Protein AF-A0A961NSW4-F1 (afdb_monomer_lite)

Structure (mmCIF, N/CA/C/O backbone):
data_AF-A0A961NSW4-F1
#
_entry.id   AF-A0A961NSW4-F1
#
loop_
_atom_site.group_PDB
_atom_site.id
_atom_site.type_symbol
_atom_site.label_atom_id
_atom_site.label_alt_id
_atom_site.label_comp_id
_atom_site.label_asym_id
_atom_site.label_entity_id
_atom_site.label_seq_id
_atom_site.pdbx_PDB_ins_code
_atom_site.Cartn_x
_atom_site.Cartn_y
_atom_site.Cartn_z
_atom_site.occupancy
_atom_site.B_iso_or_equiv
_atom_site.auth_seq_id
_atom_site.auth_comp_id
_atom_site.auth_asym_id
_atom_site.auth_atom_id
_atom_site.pdbx_PDB_model_num
ATOM 1 N N . MET A 1 1 ? 15.010 10.206 75.560 1.00 51.06 1 MET A N 1
ATOM 2 C CA . MET A 1 1 ? 15.280 10.259 74.100 1.00 51.06 1 MET A CA 1
ATOM 3 C C . MET A 1 1 ? 14.798 9.004 73.345 1.00 51.06 1 MET A C 1
ATOM 5 O O . MET A 1 1 ? 15.429 8.579 72.394 1.00 51.06 1 MET A O 1
ATOM 9 N N . LYS A 1 2 ? 13.652 8.416 73.730 1.00 49.25 2 LYS A N 1
ATOM 10 C CA . LYS A 1 2 ? 13.080 7.187 73.129 1.00 49.25 2 LYS A CA 1
ATOM 11 C C . LYS A 1 2 ? 11.697 7.409 72.484 1.00 49.25 2 LYS A C 1
ATOM 13 O O . LYS A 1 2 ? 11.068 6.464 72.041 1.00 49.25 2 LYS A O 1
ATOM 18 N N . ARG A 1 3 ? 11.203 8.656 72.462 1.00 44.28 3 ARG A N 1
ATOM 19 C CA . ARG A 1 3 ? 9.833 9.009 72.031 1.00 44.28 3 ARG A CA 1
ATOM 20 C C . ARG A 1 3 ? 9.770 9.894 70.781 1.00 44.28 3 ARG A C 1
ATOM 22 O O . ARG A 1 3 ? 8.727 9.961 70.157 1.00 44.28 3 ARG A O 1
ATOM 29 N N . ILE A 1 4 ? 10.881 10.525 70.397 1.00 52.72 4 ILE A N 1
ATOM 30 C CA . ILE A 1 4 ? 10.929 11.478 69.273 1.00 52.72 4 ILE A CA 1
ATOM 31 C C . ILE A 1 4 ? 11.243 10.758 67.948 1.00 52.72 4 ILE A C 1
ATOM 33 O O . ILE A 1 4 ? 10.747 11.147 66.901 1.00 52.72 4 ILE A O 1
ATOM 37 N N . PHE A 1 5 ? 11.974 9.640 67.996 1.00 44.66 5 PHE A N 1
ATOM 38 C CA . PHE A 1 5 ? 12.371 8.894 66.794 1.00 44.66 5 PHE A CA 1
ATOM 39 C C . PHE A 1 5 ? 11.261 7.994 66.209 1.00 44.66 5 PHE A C 1
ATOM 41 O O . PHE A 1 5 ? 11.284 7.703 65.019 1.00 44.66 5 PHE A O 1
ATOM 48 N N . CYS A 1 6 ? 10.255 7.597 67.003 1.00 41.62 6 CYS A N 1
ATOM 49 C CA . CYS A 1 6 ? 9.112 6.810 66.506 1.00 41.62 6 CYS A CA 1
ATOM 50 C C . CYS A 1 6 ? 8.041 7.651 65.797 1.00 41.62 6 CYS A C 1
ATOM 52 O O . CYS A 1 6 ? 7.238 7.100 65.050 1.00 41.62 6 CYS A O 1
ATOM 54 N N . VAL A 1 7 ? 8.010 8.969 66.014 1.00 49.69 7 VAL A N 1
ATOM 55 C CA . VAL A 1 7 ? 6.955 9.833 65.456 1.00 49.69 7 VAL A CA 1
ATOM 56 C C . VAL A 1 7 ? 7.212 10.149 63.978 1.00 49.69 7 VAL A C 1
ATOM 58 O O . VAL A 1 7 ? 6.264 10.283 63.212 1.00 49.69 7 VAL A O 1
ATOM 61 N N . CYS A 1 8 ? 8.472 10.156 63.531 1.00 41.19 8 CYS A N 1
ATOM 62 C CA . CYS A 1 8 ? 8.798 10.449 62.131 1.00 41.19 8 CYS A CA 1
ATOM 63 C C . CYS A 1 8 ? 8.579 9.267 61.170 1.00 41.19 8 CYS A C 1
ATOM 65 O O . CYS A 1 8 ? 8.377 9.494 59.983 1.00 41.19 8 CYS A O 1
ATOM 67 N N . ILE A 1 9 ? 8.576 8.016 61.650 1.00 48.62 9 ILE A N 1
ATOM 68 C CA . ILE A 1 9 ? 8.410 6.831 60.780 1.00 48.62 9 ILE A CA 1
ATOM 69 C C . ILE A 1 9 ? 6.928 6.473 60.572 1.00 48.62 9 ILE A C 1
ATOM 71 O O . ILE A 1 9 ? 6.570 5.893 59.552 1.00 48.62 9 ILE A O 1
ATOM 75 N N . ILE A 1 10 ? 6.038 6.885 61.480 1.00 49.66 10 ILE A N 1
ATOM 76 C CA . ILE A 1 10 ? 4.587 6.651 61.353 1.00 49.66 10 ILE A CA 1
ATOM 77 C C . ILE A 1 10 ? 3.905 7.757 60.514 1.00 49.66 10 ILE A C 1
ATOM 79 O O . ILE A 1 10 ? 2.812 7.558 59.994 1.00 49.66 10 ILE A O 1
ATOM 83 N N . GLY A 1 11 ? 4.570 8.899 60.299 1.00 44.47 11 GLY A N 1
ATOM 84 C CA . GLY A 1 11 ? 4.029 10.039 59.545 1.00 44.47 11 GLY A CA 1
ATOM 85 C C . GLY A 1 11 ? 4.119 9.953 58.013 1.00 44.47 11 GLY A C 1
ATOM 86 O O . GLY A 1 11 ? 3.564 10.817 57.343 1.00 44.47 11 GLY A O 1
ATOM 87 N N . LEU A 1 12 ? 4.787 8.942 57.441 1.00 45.12 12 LEU A N 1
ATOM 88 C CA . LEU A 1 12 ? 5.062 8.860 55.992 1.00 45.12 12 LEU A CA 1
ATOM 89 C C . LEU A 1 12 ? 4.235 7.791 55.244 1.00 45.12 12 LEU A C 1
ATOM 91 O O . LEU A 1 12 ? 4.572 7.419 54.125 1.00 45.12 12 LEU A O 1
ATOM 95 N N . MET A 1 13 ? 3.168 7.266 55.854 1.00 45.06 13 MET A N 1
ATOM 96 C CA . MET A 1 13 ? 2.298 6.236 55.250 1.00 45.06 13 MET A CA 1
ATOM 97 C C . MET A 1 13 ? 0.804 6.581 55.334 1.00 45.06 13 MET A C 1
ATOM 99 O O . MET A 1 13 ? -0.052 5.715 55.195 1.00 45.06 13 MET A O 1
ATOM 103 N N . ALA A 1 14 ? 0.473 7.859 55.521 1.00 45.72 14 ALA A N 1
ATOM 104 C CA . ALA A 1 14 ? -0.874 8.376 55.304 1.00 45.72 14 ALA A CA 1
ATOM 105 C C . ALA A 1 14 ? -0.923 9.076 53.941 1.00 45.72 14 ALA A C 1
ATOM 107 O O . ALA A 1 14 ? -1.070 10.291 53.854 1.00 45.72 14 ALA A O 1
ATOM 108 N N . PHE A 1 15 ? -0.758 8.305 52.863 1.00 49.22 15 PHE A N 1
ATOM 109 C CA . PHE A 1 15 ? -1.276 8.749 51.575 1.00 49.22 15 PHE A CA 1
ATOM 110 C C . PHE A 1 15 ? -2.802 8.717 51.710 1.00 49.22 15 PHE A C 1
ATOM 112 O O . PHE A 1 15 ? -3.348 7.631 51.928 1.00 49.22 15 PHE A O 1
ATOM 119 N N . PRO A 1 16 ? -3.516 9.852 51.627 1.00 51.16 16 PRO A N 1
ATOM 120 C CA . PRO A 1 16 ? -4.946 9.781 51.421 1.00 51.16 16 PRO A CA 1
ATOM 121 C C . PRO A 1 16 ? -5.133 9.079 50.078 1.00 51.16 16 PRO A C 1
ATOM 123 O O . PRO A 1 16 ? -4.685 9.563 49.037 1.00 51.16 16 PRO A O 1
ATOM 126 N N . SER A 1 17 ? -5.747 7.901 50.106 1.00 52.25 17 SER A N 1
ATOM 127 C CA . SER A 1 17 ? -6.366 7.322 48.930 1.00 52.25 17 SER A CA 1
ATOM 128 C C . SER A 1 17 ? -7.399 8.335 48.456 1.00 52.25 17 SER A C 1
ATOM 130 O O . SER A 1 17 ? -8.517 8.389 48.963 1.00 52.25 17 SER A O 1
ATOM 132 N N . LEU A 1 18 ? -6.999 9.187 47.506 1.00 48.81 18 LEU A N 1
ATOM 133 C CA . LEU A 1 18 ? -7.945 9.887 46.657 1.00 48.81 18 LEU A CA 1
ATOM 134 C C . LEU A 1 18 ? -8.903 8.805 46.150 1.00 48.81 18 LEU A C 1
ATOM 136 O O . LEU A 1 18 ? -8.439 7.880 45.472 1.00 48.81 18 LEU A O 1
ATOM 140 N N . PRO A 1 19 ? -10.207 8.861 46.471 1.00 49.06 19 PRO A N 1
ATOM 141 C CA . PRO A 1 19 ? -11.153 8.110 45.684 1.00 49.06 19 PRO A CA 1
ATOM 142 C C . PRO A 1 19 ? -10.996 8.689 44.285 1.00 49.06 19 PRO A C 1
ATOM 144 O O . PRO A 1 19 ? -11.322 9.852 44.043 1.00 49.06 19 PRO A O 1
ATOM 147 N N . ALA A 1 20 ? -10.400 7.907 43.386 1.00 42.94 20 ALA A N 1
ATOM 148 C CA . ALA A 1 20 ? -10.537 8.143 41.970 1.00 42.94 20 ALA A CA 1
ATOM 149 C C . ALA A 1 20 ? -12.045 8.231 41.749 1.00 42.94 20 ALA A C 1
ATOM 151 O O . ALA A 1 20 ? -12.748 7.224 41.840 1.00 42.94 20 ALA A O 1
ATOM 152 N N . LEU A 1 21 ? -12.545 9.460 41.594 1.00 39.88 21 LEU A N 1
ATOM 153 C CA . LEU A 1 21 ? -13.869 9.726 41.077 1.00 39.88 21 LEU A CA 1
ATOM 154 C C . LEU A 1 21 ? -13.908 8.928 39.786 1.00 39.88 21 LEU A C 1
ATOM 156 O O . LEU A 1 21 ? -13.263 9.281 38.800 1.00 39.88 21 LEU A O 1
ATOM 160 N N . ALA A 1 22 ? -14.581 7.784 39.845 1.00 44.34 22 ALA A N 1
ATOM 161 C CA . ALA A 1 22 ? -15.007 7.059 38.680 1.00 44.34 22 ALA A CA 1
ATOM 162 C C . ALA A 1 22 ? -15.965 8.015 37.976 1.00 44.34 22 ALA A C 1
ATOM 164 O O . ALA A 1 22 ? -17.167 8.013 38.237 1.00 44.34 22 ALA A O 1
ATOM 165 N N . GLN A 1 23 ? -15.392 8.908 37.167 1.00 43.50 23 GLN A N 1
ATOM 166 C CA . GLN A 1 23 ? -16.088 9.676 36.161 1.00 43.50 23 GLN A CA 1
ATOM 167 C C . GLN A 1 23 ? -16.825 8.611 35.358 1.00 43.50 23 GLN A C 1
ATOM 169 O O . GLN A 1 23 ? -16.206 7.846 34.615 1.00 43.50 23 GLN A O 1
ATOM 174 N N . GLN A 1 24 ? -18.123 8.451 35.621 1.00 50.97 24 GLN A N 1
ATOM 175 C CA . GLN A 1 24 ? -18.947 7.577 34.807 1.00 50.97 24 GLN A CA 1
ATOM 176 C C . GLN A 1 24 ? -18.719 8.040 33.369 1.00 50.97 24 GLN A C 1
ATOM 178 O O . GLN A 1 24 ? -18.804 9.247 33.126 1.00 50.97 24 GLN A O 1
ATOM 183 N N . PRO A 1 25 ? -18.331 7.142 32.447 1.00 56.12 25 PRO A N 1
ATOM 184 C CA . PRO A 1 25 ? -18.101 7.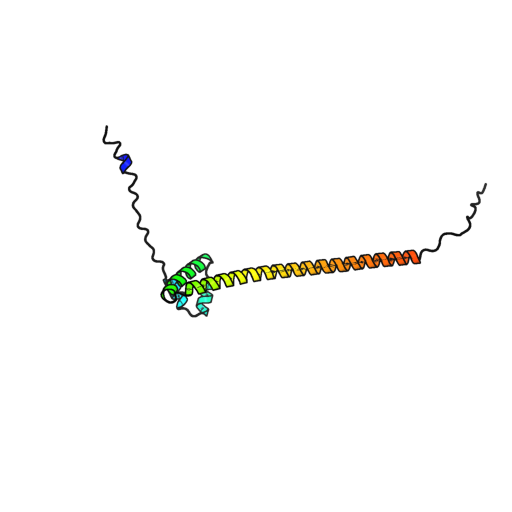546 31.073 1.00 56.12 25 PRO A CA 1
ATOM 185 C C . PRO A 1 25 ? -19.386 8.215 30.600 1.00 56.12 25 PRO A C 1
ATOM 187 O O . PRO A 1 25 ? -20.456 7.615 30.687 1.00 56.12 25 PRO A O 1
ATOM 190 N N . ASP A 1 26 ? -19.299 9.480 30.203 1.00 65.44 26 ASP A N 1
ATOM 191 C CA . ASP A 1 26 ? -20.460 10.205 29.715 1.00 65.44 26 ASP A CA 1
ATOM 192 C C . ASP A 1 26 ? -20.878 9.562 28.388 1.00 65.44 26 ASP A C 1
ATOM 194 O O . ASP A 1 26 ? -20.211 9.699 27.365 1.00 65.44 26 ASP A O 1
ATOM 198 N N . LEU A 1 27 ? -21.937 8.751 28.437 1.00 71.12 27 LEU A N 1
ATOM 199 C CA . LEU A 1 27 ? -22.461 8.007 27.290 1.00 71.12 27 LEU A CA 1
ATOM 200 C C . LEU A 1 27 ? -23.458 8.843 26.470 1.00 71.12 27 LEU A C 1
ATOM 202 O O . LEU A 1 27 ? -24.088 8.302 25.556 1.00 71.12 27 LEU A O 1
ATOM 206 N N . SER A 1 28 ? -23.661 10.121 26.815 1.00 71.88 28 SER A N 1
ATOM 207 C CA . SER A 1 28 ? -24.620 11.010 26.149 1.00 71.88 28 SER A CA 1
ATOM 208 C C . SER A 1 28 ? -24.301 11.177 24.663 1.00 71.88 28 SER A C 1
ATOM 210 O O . SER A 1 28 ? -25.183 10.951 23.838 1.00 71.88 28 SER A O 1
ATOM 212 N N . ALA A 1 29 ? -23.033 11.415 24.318 1.00 71.31 29 ALA A N 1
ATOM 213 C CA . ALA A 1 29 ? -22.578 11.591 22.940 1.00 71.31 29 ALA A CA 1
ATOM 214 C C . ALA A 1 29 ? -22.849 10.357 22.059 1.00 71.31 29 ALA A C 1
ATOM 216 O O . ALA A 1 29 ? -23.329 10.476 20.934 1.00 71.31 29 ALA A O 1
ATOM 217 N N . ALA A 1 30 ? -22.620 9.147 22.579 1.00 73.19 30 ALA A N 1
ATOM 218 C CA . ALA A 1 30 ? -22.932 7.915 21.854 1.00 73.19 30 ALA A CA 1
ATOM 219 C C . ALA A 1 30 ? -24.441 7.699 21.659 1.00 73.19 30 ALA A C 1
ATOM 221 O O . ALA A 1 30 ? -24.866 7.204 20.616 1.00 73.19 30 ALA A O 1
ATOM 222 N N . ARG A 1 31 ? -25.261 8.054 22.656 1.00 74.75 31 ARG A N 1
ATOM 223 C CA . ARG A 1 31 ? -26.726 7.946 22.560 1.00 74.75 31 ARG A CA 1
ATOM 224 C C . ARG A 1 31 ? -27.307 8.965 21.589 1.00 74.75 31 ARG A C 1
ATOM 226 O O . ARG A 1 31 ? -28.216 8.618 20.844 1.00 74.75 31 ARG A O 1
ATOM 233 N N . GLU A 1 32 ? -26.774 10.180 21.589 1.00 77.06 32 GLU A N 1
ATOM 234 C CA . GLU A 1 32 ? -27.157 11.244 20.665 1.00 77.06 32 GLU A CA 1
ATOM 235 C C . GLU A 1 32 ? -26.820 10.857 19.221 1.00 77.06 32 GLU A C 1
ATOM 237 O O . GLU A 1 32 ? -27.679 10.917 18.345 1.00 77.06 32 GLU A O 1
ATOM 242 N N . LEU A 1 33 ? -25.616 10.328 18.992 1.00 75.44 33 LEU A N 1
ATOM 243 C CA . LEU A 1 33 ? -25.185 9.871 17.674 1.00 75.44 33 LEU A CA 1
ATOM 244 C C . LEU A 1 33 ? -26.022 8.697 17.140 1.00 75.44 33 LEU A C 1
ATOM 246 O O . LEU A 1 33 ? -26.333 8.654 15.954 1.00 75.44 33 LEU A O 1
ATOM 250 N N . LEU A 1 34 ? -26.418 7.759 18.006 1.00 72.19 34 LEU A N 1
ATOM 251 C CA . LEU A 1 34 ? -27.297 6.637 17.644 1.00 72.19 34 LEU A CA 1
ATOM 252 C C . LEU A 1 34 ? -28.756 7.059 17.399 1.00 72.19 34 LEU A C 1
ATOM 254 O O . LEU A 1 34 ? -29.508 6.300 16.790 1.00 72.19 34 LEU A O 1
ATOM 258 N N . ALA A 1 35 ? -29.169 8.226 17.899 1.00 78.31 35 ALA A N 1
ATOM 259 C CA . ALA A 1 35 ? -30.506 8.779 17.697 1.00 78.31 35 ALA A CA 1
ATOM 260 C C . ALA A 1 35 ? -30.603 9.677 16.448 1.00 78.31 35 ALA A C 1
ATOM 262 O O . ALA A 1 35 ? -31.710 9.974 15.996 1.00 78.31 35 ALA A O 1
ATOM 263 N N . MET A 1 36 ? -29.469 10.108 15.886 1.00 81.06 36 MET A N 1
ATOM 264 C CA . MET A 1 36 ? -29.416 10.914 14.665 1.00 81.06 36 MET A CA 1
ATOM 265 C C . MET A 1 36 ? -29.692 10.079 13.399 1.00 81.06 36 MET A C 1
ATOM 267 O O . MET A 1 36 ? -29.371 8.893 13.350 1.00 81.06 36 MET A O 1
ATOM 271 N N . PRO A 1 37 ? -30.243 10.690 12.332 1.00 78.94 37 PRO A N 1
ATOM 272 C CA . PRO A 1 37 ? -30.375 10.033 11.034 1.00 78.94 37 PRO A CA 1
ATOM 273 C C . PRO A 1 37 ? -28.999 9.782 10.395 1.00 78.94 37 PRO A C 1
ATOM 275 O O . PRO A 1 37 ? -28.090 10.605 10.520 1.00 78.94 37 PRO A O 1
ATOM 278 N N . ASP A 1 38 ? -28.867 8.686 9.639 1.00 72.25 38 ASP A N 1
ATOM 279 C CA . ASP A 1 38 ? -27.596 8.193 9.071 1.00 72.25 38 ASP A CA 1
ATOM 280 C C . ASP A 1 38 ? -26.759 9.255 8.338 1.00 72.25 38 ASP A C 1
ATOM 282 O O . ASP A 1 38 ? -25.529 9.211 8.361 1.00 72.25 38 ASP A O 1
ATOM 286 N N . GLN A 1 39 ? -27.402 10.215 7.669 1.00 73.94 39 GLN A N 1
ATOM 287 C CA . GLN A 1 39 ? -26.711 11.291 6.953 1.00 73.94 39 GLN A CA 1
ATOM 288 C C . GLN A 1 39 ? -26.070 12.308 7.909 1.00 73.94 39 GLN A C 1
ATOM 290 O O . GLN A 1 39 ? -24.911 12.673 7.718 1.00 73.94 39 GLN A O 1
ATOM 295 N N . ALA A 1 40 ? -26.782 12.705 8.967 1.00 74.31 40 ALA A N 1
ATOM 296 C CA . ALA A 1 40 ? -26.273 13.627 9.981 1.00 74.31 40 ALA A CA 1
ATOM 297 C C . ALA A 1 40 ? -25.194 12.963 10.849 1.00 74.31 40 ALA A C 1
ATOM 299 O O . ALA A 1 40 ? -24.180 13.585 11.157 1.00 74.31 40 ALA A O 1
ATOM 300 N N . ALA A 1 41 ? -25.359 11.674 11.163 1.00 73.44 41 ALA A N 1
ATOM 301 C CA . ALA A 1 41 ? -24.352 10.897 11.878 1.00 73.44 41 ALA A CA 1
ATOM 302 C C . ALA A 1 41 ? -23.037 10.798 11.083 1.00 73.44 41 ALA A C 1
ATOM 304 O O . ALA A 1 41 ? -21.959 10.970 11.646 1.00 73.44 41 ALA A O 1
ATOM 305 N N . ARG A 1 42 ? -23.100 10.586 9.759 1.00 75.44 42 ARG A N 1
ATOM 306 C CA . ARG A 1 42 ? -21.904 10.569 8.894 1.00 75.44 42 ARG A CA 1
ATOM 307 C C . ARG A 1 42 ? -21.191 11.914 8.856 1.00 75.44 42 ARG A C 1
ATOM 309 O O . ARG A 1 42 ? -19.963 11.945 8.898 1.00 75.44 42 ARG A O 1
ATOM 316 N N . GLU A 1 43 ? -21.941 13.009 8.786 1.00 78.00 43 GLU A N 1
ATOM 317 C CA . GLU A 1 43 ? -21.358 14.349 8.798 1.00 78.00 43 GLU A CA 1
ATOM 318 C C . GLU A 1 43 ? -20.711 14.668 10.155 1.00 78.00 43 GLU A C 1
ATOM 320 O O . GLU A 1 43 ? -19.584 15.164 10.196 1.00 78.00 43 GLU A O 1
ATOM 325 N N . ALA A 1 44 ? -21.369 14.309 11.260 1.00 76.62 44 ALA A N 1
ATOM 326 C CA . ALA A 1 44 ? -20.809 14.428 12.603 1.00 76.62 44 ALA A CA 1
ATOM 327 C C . ALA A 1 44 ? -19.516 13.609 12.757 1.00 76.62 44 ALA A C 1
ATOM 329 O O . ALA A 1 44 ? -18.516 14.143 13.228 1.00 76.62 44 ALA A O 1
ATOM 330 N N . ILE A 1 45 ? -19.491 12.358 12.276 1.00 77.12 45 ILE A N 1
ATOM 331 C CA . ILE A 1 45 ? -18.296 11.500 12.313 1.00 77.12 45 ILE A CA 1
ATOM 332 C C . ILE A 1 45 ? -17.155 12.091 11.476 1.00 77.12 45 ILE A C 1
ATOM 334 O O . ILE A 1 45 ? -15.997 12.017 11.875 1.00 77.12 45 ILE A O 1
ATOM 338 N N . SER A 1 46 ? -17.465 12.709 10.332 1.00 75.25 46 SER A N 1
ATOM 339 C CA . SER A 1 46 ? -16.454 13.282 9.429 1.00 75.25 46 SER A CA 1
ATOM 340 C C . SER A 1 46 ? -15.690 14.480 10.007 1.00 75.25 46 SER A C 1
ATOM 342 O O . SER A 1 46 ? -14.601 14.791 9.531 1.00 75.25 46 SER A O 1
ATOM 344 N N . LYS A 1 47 ? -16.249 15.140 11.029 1.00 83.38 47 LYS A N 1
ATOM 345 C CA . LYS A 1 47 ? -15.656 16.306 11.701 1.00 83.38 47 LYS A CA 1
ATOM 346 C C . LYS A 1 47 ? -14.802 15.936 12.920 1.00 83.38 47 LYS A C 1
ATOM 348 O O . LYS A 1 47 ? -14.156 16.818 13.474 1.00 83.38 47 LYS A O 1
ATOM 353 N N . LEU A 1 48 ? -14.801 14.667 13.335 1.00 80.19 48 LEU A N 1
ATOM 354 C CA . LEU A 1 48 ? -14.064 14.198 14.509 1.00 80.19 48 LEU A CA 1
ATOM 355 C C . LEU A 1 48 ? -12.573 14.035 14.215 1.00 80.19 48 LEU A C 1
ATOM 357 O O . LEU A 1 48 ? -12.165 13.601 13.134 1.00 80.19 48 LEU A O 1
ATOM 361 N N . THR A 1 49 ? -11.757 14.302 15.228 1.00 80.06 49 THR A N 1
ATOM 362 C CA . THR A 1 49 ? -10.351 13.895 15.238 1.00 80.06 49 THR A CA 1
ATOM 363 C C . THR A 1 49 ? -10.234 12.374 15.451 1.00 80.06 49 THR A C 1
ATOM 365 O O . THR A 1 49 ? -11.155 11.738 15.974 1.00 80.06 49 THR A O 1
ATOM 368 N N . PRO A 1 50 ? -9.114 11.735 15.060 1.00 75.75 50 PRO A N 1
ATOM 369 C CA . PRO A 1 50 ? -8.941 10.289 15.227 1.00 75.75 50 PRO A CA 1
ATOM 370 C C . PRO A 1 50 ? -9.060 9.826 16.688 1.00 75.75 50 PRO A C 1
ATOM 372 O O . PRO A 1 50 ? -9.582 8.743 16.946 1.00 75.75 50 PRO A O 1
ATOM 375 N N . GLU A 1 51 ? -8.620 10.642 17.644 1.00 75.56 51 GLU A N 1
ATOM 376 C CA . GLU A 1 51 ? -8.706 10.338 19.077 1.00 75.56 51 GLU A CA 1
ATOM 377 C C . GLU A 1 51 ? -10.157 10.387 19.579 1.00 75.56 51 GLU A C 1
ATOM 379 O O . GLU A 1 51 ? -10.611 9.478 20.279 1.00 75.56 51 GLU A O 1
ATOM 384 N N . GLU A 1 52 ? -10.922 11.389 19.143 1.00 77.75 52 GLU A N 1
ATOM 385 C CA . GLU A 1 52 ? -12.347 11.526 19.461 1.00 77.75 52 GLU A CA 1
ATOM 386 C C . GLU A 1 52 ? -13.185 10.413 18.825 1.00 77.75 52 GLU A C 1
ATOM 388 O O . GLU A 1 52 ? -14.096 9.884 19.460 1.00 77.75 52 GLU A O 1
ATOM 393 N N . ALA A 1 53 ? -12.856 9.997 17.601 1.00 77.31 53 ALA A N 1
ATOM 394 C CA . ALA A 1 53 ? -13.531 8.892 16.928 1.00 77.31 53 ALA A CA 1
ATOM 395 C C . ALA A 1 53 ? -13.334 7.557 17.673 1.00 77.31 53 ALA A C 1
ATOM 397 O O . ALA A 1 53 ? -14.276 6.771 17.799 1.00 77.31 53 ALA A O 1
ATOM 398 N N . ILE A 1 54 ? -12.135 7.311 18.216 1.00 78.62 54 ILE A N 1
ATOM 399 C CA . ILE A 1 54 ? -11.845 6.126 19.039 1.00 78.62 54 ILE A CA 1
ATOM 400 C C . ILE A 1 54 ? -12.621 6.187 20.361 1.00 78.62 54 ILE A C 1
ATOM 402 O O . ILE A 1 54 ? -13.225 5.188 20.769 1.00 78.62 54 ILE A O 1
ATOM 406 N N . ALA A 1 55 ? -12.646 7.353 21.012 1.00 79.56 55 ALA A N 1
ATOM 407 C CA . ALA A 1 55 ? -13.405 7.557 22.241 1.00 79.56 55 ALA A CA 1
ATOM 408 C C . ALA A 1 55 ? -14.910 7.331 22.010 1.00 79.56 55 ALA A C 1
ATOM 410 O O . ALA A 1 55 ? -15.536 6.555 22.736 1.00 79.56 55 ALA A O 1
ATOM 411 N N . LEU A 1 56 ? -15.473 7.906 20.947 1.00 81.50 56 LEU A N 1
ATOM 412 C CA . LEU A 1 56 ? -16.874 7.747 20.566 1.00 81.50 56 LEU A CA 1
ATOM 413 C C . LEU A 1 56 ? -17.215 6.288 20.227 1.00 81.50 56 LEU A C 1
ATOM 415 O O . LEU A 1 56 ? -18.224 5.769 20.698 1.00 81.50 56 LEU A O 1
ATOM 419 N N . LEU A 1 57 ? -16.355 5.582 19.484 1.00 80.50 57 LEU A N 1
ATOM 420 C CA . LEU A 1 57 ? -16.535 4.158 19.184 1.00 80.50 57 LEU A CA 1
ATOM 421 C C . LEU A 1 57 ? -16.581 3.308 20.463 1.00 80.50 57 LEU A C 1
ATOM 423 O O . LEU A 1 57 ? -17.391 2.382 20.568 1.00 80.50 57 LEU A O 1
ATOM 427 N N . SER A 1 58 ? -15.741 3.628 21.452 1.00 81.25 58 SER A N 1
ATOM 428 C CA . SER A 1 58 ? -15.734 2.930 22.741 1.00 81.25 58 SER A CA 1
ATOM 429 C C . SER A 1 58 ? -17.032 3.159 23.529 1.00 81.25 58 SER A C 1
ATOM 431 O O . SER A 1 58 ? -17.589 2.210 24.087 1.00 81.25 58 SER A O 1
ATOM 433 N N . GLN A 1 59 ? -17.573 4.382 23.492 1.00 81.44 59 GLN A N 1
ATOM 434 C CA . GLN A 1 59 ? -18.852 4.728 24.114 1.00 81.44 59 GLN A CA 1
ATOM 435 C C . GLN A 1 59 ? -20.031 4.057 23.394 1.00 81.44 59 GLN A C 1
ATOM 437 O O . GLN A 1 59 ? -20.898 3.474 24.046 1.00 81.44 59 GLN A O 1
ATOM 442 N N . VAL A 1 60 ? -20.045 4.056 22.056 1.00 81.81 60 VAL A N 1
ATOM 443 C CA . VAL A 1 60 ? -21.065 3.365 21.246 1.00 81.81 60 VAL A CA 1
ATOM 444 C C . VAL A 1 60 ? -21.057 1.868 21.539 1.00 81.81 60 VAL A C 1
ATOM 446 O O . VAL A 1 60 ? -22.117 1.277 21.745 1.00 81.81 60 VAL A O 1
ATOM 449 N N . ARG A 1 61 ? -19.875 1.250 21.655 1.00 79.00 61 ARG A N 1
ATOM 450 C CA . ARG A 1 61 ? -19.751 -0.159 22.046 1.00 79.00 61 ARG A CA 1
ATOM 451 C C . ARG A 1 61 ? -20.295 -0.399 23.456 1.00 79.00 61 ARG A C 1
ATOM 453 O O . ARG A 1 61 ? -21.035 -1.358 23.652 1.00 79.00 61 ARG A O 1
ATOM 460 N N . ALA A 1 62 ? -19.997 0.476 24.417 1.00 79.94 62 ALA A N 1
ATOM 461 C CA . ALA A 1 62 ? -20.520 0.373 25.782 1.00 79.94 62 ALA A CA 1
ATOM 462 C C . ALA A 1 62 ? -22.057 0.481 25.843 1.00 79.94 62 ALA A C 1
ATOM 464 O O . ALA A 1 62 ? -22.691 -0.244 26.609 1.00 79.94 62 ALA A O 1
ATOM 465 N N . VAL A 1 63 ? -22.663 1.331 25.007 1.00 80.19 63 VAL A N 1
ATOM 466 C CA . VAL A 1 63 ? -24.125 1.483 24.899 1.00 80.19 63 VAL A CA 1
ATOM 467 C C . VAL A 1 63 ? -24.775 0.304 24.163 1.00 80.19 63 VAL A C 1
ATOM 469 O O . VAL A 1 63 ? -25.867 -0.128 24.535 1.00 80.19 63 VAL A O 1
ATOM 472 N N . ALA A 1 64 ? -24.121 -0.238 23.134 1.00 76.88 64 ALA A N 1
ATOM 473 C CA . ALA A 1 64 ? -24.683 -1.275 22.269 1.00 76.88 64 ALA A CA 1
ATOM 474 C C . ALA A 1 64 ? -24.517 -2.704 22.818 1.00 76.88 64 ALA A C 1
ATOM 476 O O . ALA A 1 64 ? -25.406 -3.532 22.623 1.00 76.88 64 ALA A O 1
ATOM 477 N N . ARG A 1 65 ? -23.432 -2.991 23.547 1.00 77.25 65 ARG A N 1
ATOM 478 C CA . ARG A 1 65 ? -23.126 -4.311 24.131 1.00 77.25 65 ARG A CA 1
ATOM 479 C C . ARG A 1 65 ? -24.254 -4.933 24.972 1.00 77.25 65 ARG A C 1
ATOM 481 O O . ARG A 1 65 ? -24.524 -6.114 24.769 1.00 77.25 65 ARG A O 1
ATOM 488 N N . PRO A 1 66 ? -24.952 -4.204 25.872 1.00 79.12 66 PRO A N 1
ATOM 489 C CA . PRO A 1 66 ? -26.060 -4.784 26.638 1.00 79.12 66 PRO A CA 1
ATOM 490 C C . PRO A 1 66 ? -27.301 -5.090 25.787 1.00 79.12 66 PRO A C 1
ATOM 492 O O . PRO A 1 66 ? -28.115 -5.916 26.186 1.00 79.12 66 PRO A O 1
ATOM 495 N N . ARG A 1 67 ? -27.462 -4.438 24.627 1.00 74.81 67 ARG A N 1
ATOM 496 C CA . ARG A 1 67 ? -28.578 -4.685 23.700 1.00 74.81 67 ARG A CA 1
ATOM 497 C C . ARG A 1 67 ? -28.259 -5.758 22.664 1.00 74.81 67 ARG A C 1
ATOM 499 O O . ARG A 1 67 ? -29.168 -6.456 22.240 1.00 74.81 67 ARG A O 1
ATOM 506 N N . ASN A 1 68 ? -26.995 -5.878 22.265 1.00 71.56 68 ASN A N 1
ATOM 507 C CA . ASN A 1 68 ? -26.535 -6.817 21.251 1.00 71.56 68 ASN A CA 1
ATOM 508 C C . ASN A 1 68 ? -25.138 -7.355 21.616 1.00 71.56 68 ASN A C 1
ATOM 510 O O . ASN A 1 68 ? -24.135 -6.676 21.376 1.00 71.56 68 ASN A O 1
ATOM 514 N N . PRO A 1 69 ? -25.036 -8.588 22.139 1.00 75.00 69 PRO A N 1
ATOM 515 C CA . PRO A 1 69 ? -23.753 -9.181 22.520 1.00 75.00 69 PRO A CA 1
ATOM 516 C C . PRO A 1 69 ? -22.847 -9.492 21.314 1.00 75.00 69 PRO A C 1
ATOM 518 O O . PRO A 1 69 ? -21.635 -9.617 21.466 1.00 75.00 69 PRO A O 1
ATOM 521 N N . GLU A 1 70 ? -23.402 -9.569 20.101 1.00 77.00 70 GLU A N 1
ATOM 522 C CA . GLU A 1 70 ? -22.640 -9.818 18.869 1.00 77.00 70 GLU A CA 1
ATOM 523 C C . GLU A 1 70 ? -21.914 -8.580 18.320 1.00 77.00 70 GLU A C 1
ATOM 525 O O . GLU A 1 70 ? -21.075 -8.707 17.425 1.00 77.00 70 GLU A O 1
ATOM 530 N N . VAL A 1 71 ? -22.183 -7.386 18.865 1.00 78.38 71 VAL A N 1
ATOM 531 C CA . VAL A 1 71 ? -21.561 -6.125 18.421 1.00 78.38 71 VAL A CA 1
ATOM 532 C C . VAL A 1 71 ? -20.041 -6.205 18.491 1.00 78.38 71 VAL A C 1
ATOM 534 O O . VAL A 1 71 ? -19.366 -5.727 17.581 1.00 78.38 71 VAL A O 1
ATOM 537 N N . ASP A 1 72 ? -19.489 -6.867 19.506 1.00 75.56 72 ASP A N 1
ATOM 538 C CA . ASP A 1 72 ? -18.042 -7.039 19.646 1.00 75.56 72 ASP A CA 1
ATOM 539 C C . ASP A 1 72 ? -17.461 -7.860 18.478 1.00 75.56 72 ASP A C 1
ATOM 541 O O . ASP A 1 72 ? -16.422 -7.505 17.916 1.00 75.56 72 ASP A O 1
ATOM 545 N N . ARG A 1 73 ? -18.171 -8.909 18.042 1.00 77.62 73 ARG A N 1
ATOM 546 C CA . ARG A 1 73 ? -17.756 -9.780 16.932 1.00 77.62 73 ARG A CA 1
ATOM 547 C C . ARG A 1 73 ? -17.854 -9.072 15.585 1.00 77.62 73 ARG A C 1
ATOM 549 O O . ARG A 1 73 ? -16.935 -9.164 14.774 1.00 77.62 73 ARG A O 1
ATOM 556 N N . ILE A 1 74 ? -18.947 -8.345 15.363 1.00 76.38 74 ILE A N 1
ATOM 557 C CA . ILE A 1 74 ? -19.170 -7.558 14.145 1.00 76.38 74 ILE A CA 1
ATOM 558 C C . ILE A 1 74 ? -18.141 -6.431 14.051 1.00 76.38 74 ILE A C 1
ATOM 560 O O . ILE A 1 74 ? -17.539 -6.238 12.998 1.00 76.38 74 ILE A O 1
ATOM 564 N N . THR A 1 75 ? -17.871 -5.731 15.156 1.00 79.69 75 THR A N 1
ATOM 565 C CA . THR A 1 75 ? -16.880 -4.647 15.152 1.00 79.69 75 THR A CA 1
ATOM 566 C C . THR A 1 75 ? -15.484 -5.178 14.845 1.00 79.69 75 THR A C 1
ATOM 568 O O . THR A 1 75 ? -14.765 -4.578 14.054 1.00 79.69 75 THR A O 1
ATOM 571 N N . LEU A 1 76 ? -15.117 -6.335 15.404 1.00 80.12 76 LEU A N 1
ATOM 572 C CA . LEU A 1 76 ? -13.843 -6.988 15.108 1.00 80.12 76 LEU A CA 1
ATOM 573 C C . LEU A 1 76 ? -13.717 -7.342 13.618 1.00 80.12 76 LEU A C 1
ATOM 575 O O . LEU A 1 76 ? -12.684 -7.073 13.004 1.00 80.12 76 LEU A O 1
ATOM 579 N N . LEU A 1 77 ? -14.776 -7.895 13.018 1.00 78.25 77 LEU A N 1
ATOM 580 C CA . LEU A 1 77 ? -14.820 -8.200 11.585 1.00 78.25 77 LEU A CA 1
ATOM 581 C C . LEU A 1 77 ? -14.654 -6.940 10.727 1.00 78.25 77 LEU A C 1
ATOM 583 O O . LEU A 1 77 ? -13.855 -6.947 9.792 1.00 78.25 77 LEU A O 1
ATOM 587 N N . ILE A 1 78 ? -15.357 -5.855 11.064 1.00 81.75 78 ILE A N 1
ATOM 588 C CA . ILE A 1 78 ? -15.263 -4.571 10.353 1.00 81.75 78 ILE A CA 1
ATOM 589 C C . ILE A 1 78 ? -13.836 -4.023 10.422 1.00 81.75 78 ILE A C 1
ATOM 591 O O . ILE A 1 78 ? -13.272 -3.681 9.385 1.00 81.75 78 ILE A O 1
ATOM 595 N N . THR A 1 79 ? -13.209 -4.017 11.601 1.00 79.06 79 THR A N 1
ATOM 596 C CA . THR A 1 79 ? -11.825 -3.545 11.758 1.00 79.06 79 THR A CA 1
ATOM 597 C C . THR A 1 79 ? -10.845 -4.361 10.909 1.00 79.06 79 THR A C 1
ATOM 599 O O . THR A 1 79 ? -9.948 -3.803 10.275 1.00 79.06 79 THR A O 1
ATOM 602 N N . HIS A 1 80 ? -11.020 -5.684 10.839 1.00 78.88 80 HIS A N 1
ATOM 603 C CA . HIS A 1 80 ? -10.198 -6.525 9.966 1.00 78.88 80 HIS A CA 1
ATOM 604 C C . HIS A 1 80 ? -10.434 -6.239 8.477 1.00 78.88 80 HIS A C 1
ATOM 606 O O . HIS A 1 80 ? -9.468 -6.138 7.720 1.00 78.88 80 HIS A O 1
ATOM 612 N N . LEU A 1 81 ? -11.688 -6.069 8.056 1.00 73.50 81 LEU A N 1
ATOM 613 C CA . LEU A 1 81 ? -12.051 -5.718 6.679 1.00 73.50 81 LEU A CA 1
ATOM 614 C C . LEU A 1 81 ? -11.483 -4.357 6.259 1.00 73.50 81 LEU A C 1
ATOM 616 O O . LEU A 1 81 ? -10.966 -4.215 5.150 1.00 73.50 81 LEU A O 1
ATOM 620 N N . GLU A 1 82 ? -11.536 -3.360 7.138 1.00 79.62 82 GLU A N 1
ATOM 621 C CA . GLU A 1 82 ? -10.950 -2.041 6.895 1.00 79.62 82 GLU A CA 1
ATOM 622 C C . GLU A 1 82 ? -9.432 -2.106 6.773 1.00 79.62 82 GLU A C 1
ATOM 624 O O . GLU A 1 82 ? -8.869 -1.498 5.861 1.00 79.62 82 GLU A O 1
ATOM 629 N N . ARG A 1 83 ? -8.774 -2.902 7.623 1.00 73.44 83 ARG A N 1
ATOM 630 C CA . ARG A 1 83 ? -7.332 -3.139 7.532 1.00 73.44 83 ARG A CA 1
ATOM 631 C C . ARG A 1 83 ? -6.952 -3.787 6.202 1.00 73.44 83 ARG A C 1
ATOM 633 O O . ARG A 1 83 ? -6.008 -3.333 5.563 1.00 73.44 83 ARG A O 1
ATOM 640 N N . ILE A 1 84 ? -7.701 -4.798 5.756 1.00 72.44 84 ILE A N 1
ATOM 641 C CA . ILE A 1 84 ? -7.482 -5.442 4.451 1.00 72.44 84 ILE A CA 1
ATOM 642 C C . ILE A 1 84 ? -7.670 -4.425 3.318 1.00 72.44 84 ILE A C 1
ATOM 644 O O . ILE A 1 84 ? -6.815 -4.327 2.443 1.00 72.44 84 ILE A O 1
ATOM 648 N N . ARG A 1 85 ? -8.730 -3.606 3.356 1.00 69.75 85 ARG A N 1
ATOM 649 C CA . ARG A 1 85 ? -8.958 -2.546 2.357 1.00 69.75 85 ARG A CA 1
ATOM 650 C C . ARG A 1 85 ? -7.862 -1.483 2.344 1.00 69.75 85 ARG A C 1
ATOM 652 O O . ARG A 1 85 ? -7.534 -0.976 1.273 1.00 69.75 85 ARG A O 1
ATOM 659 N N . ALA A 1 86 ? -7.336 -1.102 3.507 1.00 72.38 86 ALA A N 1
ATOM 660 C CA . ALA A 1 86 ? -6.235 -0.150 3.601 1.00 72.38 86 ALA A CA 1
ATOM 661 C C . ALA A 1 86 ? -4.977 -0.717 2.926 1.00 72.38 86 ALA A C 1
ATOM 663 O O . ALA A 1 86 ? -4.403 -0.059 2.059 1.00 72.38 86 ALA A O 1
ATOM 664 N N . VAL A 1 87 ? -4.641 -1.976 3.225 1.00 69.25 87 VAL A N 1
ATOM 665 C CA . VAL A 1 87 ? -3.524 -2.696 2.594 1.00 69.25 87 VAL A CA 1
ATOM 666 C C . VAL A 1 87 ? -3.728 -2.833 1.082 1.00 69.25 87 VAL A C 1
ATOM 668 O O . VAL A 1 87 ? -2.801 -2.588 0.315 1.00 69.25 87 VAL A O 1
ATOM 671 N N . GLU A 1 88 ? -4.936 -3.162 0.622 1.00 66.12 88 GLU A N 1
ATOM 672 C CA . GLU A 1 88 ? -5.225 -3.301 -0.810 1.00 66.12 88 GLU A CA 1
ATOM 673 C C . GLU A 1 88 ? -5.069 -1.968 -1.563 1.00 66.12 88 GLU A C 1
ATOM 675 O O . GLU A 1 88 ? -4.541 -1.931 -2.678 1.00 66.12 88 GLU A O 1
ATOM 680 N N . ARG A 1 89 ? -5.479 -0.845 -0.954 1.00 69.81 89 ARG A N 1
ATOM 681 C CA . ARG A 1 89 ? -5.291 0.492 -1.543 1.00 69.81 89 ARG A CA 1
ATOM 682 C C . ARG A 1 89 ? -3.815 0.858 -1.676 1.00 69.81 89 ARG A C 1
ATOM 684 O O . ARG A 1 89 ? -3.416 1.388 -2.714 1.00 69.81 89 ARG A O 1
ATOM 691 N N . GLU A 1 90 ? -3.007 0.555 -0.665 1.00 66.69 90 GLU A N 1
ATOM 692 C CA . GLU A 1 90 ? -1.558 0.772 -0.712 1.00 66.69 90 GLU A CA 1
ATOM 693 C C . GLU A 1 90 ? -0.891 -0.125 -1.762 1.00 66.69 90 GLU A C 1
ATOM 695 O O . GLU A 1 90 ? -0.127 0.362 -2.601 1.00 66.69 90 GLU A O 1
ATOM 700 N N . GLN A 1 91 ? -1.254 -1.410 -1.801 1.00 66.88 91 GLN A N 1
ATOM 701 C CA . GLN A 1 91 ? -0.748 -2.359 -2.793 1.00 66.88 91 GLN A CA 1
ATOM 702 C C . GLN A 1 91 ? -1.114 -1.963 -4.224 1.00 66.88 91 GLN A C 1
ATOM 704 O O . GLN A 1 91 ? -0.283 -2.085 -5.120 1.00 66.88 91 GLN A O 1
ATOM 709 N N . ARG A 1 92 ? -2.318 -1.433 -4.465 1.00 74.94 92 ARG A N 1
ATOM 710 C CA . ARG A 1 92 ? -2.736 -0.981 -5.800 1.00 74.94 92 ARG A CA 1
ATOM 711 C C . ARG A 1 92 ? -1.877 0.181 -6.309 1.00 74.94 92 ARG A C 1
ATOM 713 O O . ARG A 1 92 ? -1.527 0.211 -7.488 1.00 74.94 92 ARG A O 1
ATOM 720 N N . ARG A 1 93 ? -1.490 1.107 -5.425 1.00 76.00 93 ARG A N 1
ATOM 721 C CA . ARG A 1 93 ? -0.576 2.212 -5.757 1.00 76.00 93 ARG A CA 1
ATOM 722 C C . ARG A 1 93 ? 0.827 1.699 -6.092 1.00 76.00 93 ARG A C 1
ATOM 724 O O . ARG A 1 93 ? 1.402 2.124 -7.092 1.00 76.00 93 ARG A O 1
ATOM 731 N N . LEU A 1 94 ? 1.344 0.773 -5.284 1.00 79.69 94 LEU A N 1
ATOM 732 C CA . LEU A 1 94 ? 2.634 0.113 -5.514 1.00 79.69 94 LEU A CA 1
ATOM 733 C C . LEU A 1 94 ? 2.648 -0.678 -6.828 1.00 79.69 94 LEU A C 1
ATOM 735 O O . LEU A 1 94 ? 3.589 -0.552 -7.605 1.00 79.69 94 LEU A O 1
ATOM 739 N N . ASN A 1 95 ? 1.587 -1.433 -7.118 1.00 85.88 95 ASN A N 1
ATOM 740 C CA . ASN A 1 95 ? 1.480 -2.219 -8.345 1.00 85.88 95 ASN A CA 1
ATOM 741 C C . ASN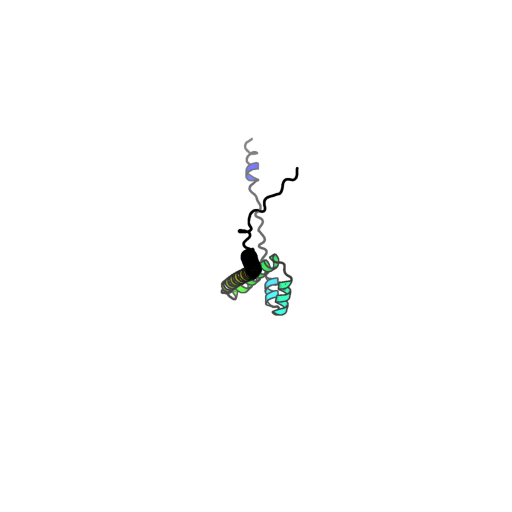 A 1 95 ? 1.443 -1.326 -9.593 1.00 85.88 95 ASN A C 1
ATOM 743 O O . ASN A 1 95 ? 2.093 -1.625 -10.588 1.00 85.88 95 ASN A O 1
ATOM 747 N N . ASN A 1 96 ? 0.745 -0.187 -9.533 1.00 86.25 96 ASN A N 1
ATOM 748 C CA . ASN A 1 96 ? 0.735 0.754 -10.651 1.00 86.25 96 ASN A CA 1
ATOM 749 C C . ASN A 1 96 ? 2.132 1.341 -10.916 1.00 86.25 96 ASN A C 1
ATOM 751 O O . ASN A 1 96 ? 2.557 1.439 -12.064 1.00 86.25 96 ASN A O 1
ATOM 755 N N . LEU A 1 97 ? 2.881 1.667 -9.857 1.00 89.56 97 LEU A N 1
ATOM 756 C CA . LEU A 1 97 ? 4.271 2.108 -9.991 1.00 89.56 97 LEU A CA 1
ATOM 757 C C . LEU A 1 97 ? 5.151 1.010 -10.612 1.00 89.56 97 LEU A C 1
ATOM 759 O O . LEU A 1 97 ? 5.949 1.292 -11.504 1.00 89.56 97 LEU A O 1
ATOM 763 N N . LEU A 1 98 ? 4.971 -0.242 -10.182 1.00 91.56 98 LEU A N 1
ATOM 764 C CA . LEU A 1 98 ? 5.696 -1.395 -10.714 1.00 91.56 98 LEU A CA 1
ATOM 765 C C . LEU A 1 98 ? 5.426 -1.598 -12.214 1.00 91.56 98 LEU A C 1
ATOM 767 O O . LEU A 1 98 ? 6.362 -1.830 -12.977 1.00 91.56 98 LEU A O 1
ATOM 771 N N . ILE A 1 99 ? 4.168 -1.461 -12.646 1.00 94.06 99 ILE A N 1
ATOM 772 C CA . ILE A 1 99 ? 3.781 -1.549 -14.060 1.00 94.06 99 ILE A CA 1
ATOM 773 C C . ILE A 1 99 ? 4.476 -0.456 -14.873 1.00 94.06 99 ILE A C 1
ATOM 775 O O . ILE A 1 99 ? 5.062 -0.758 -15.909 1.00 94.06 99 ILE A O 1
ATOM 779 N N . VAL A 1 100 ? 4.465 0.795 -14.400 1.00 95.00 100 VAL A N 1
ATOM 780 C CA . VAL A 1 100 ? 5.135 1.911 -15.092 1.00 95.00 100 VAL A CA 1
ATOM 781 C C . VAL A 1 100 ? 6.633 1.642 -15.243 1.00 95.00 100 VAL A C 1
ATOM 783 O O . VAL A 1 100 ? 7.176 1.801 -16.335 1.00 95.00 100 VAL A O 1
ATOM 78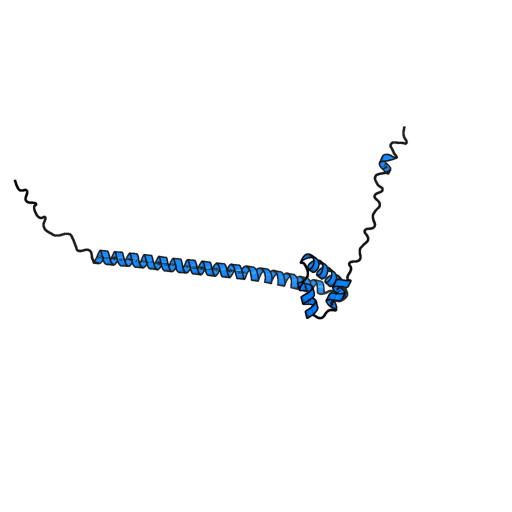6 N N . ILE A 1 101 ? 7.291 1.170 -14.180 1.00 94.81 101 ILE A N 1
ATOM 787 C CA . ILE A 1 101 ? 8.706 0.777 -14.228 1.00 94.81 101 ILE A CA 1
ATOM 788 C C . ILE A 1 101 ? 8.918 -0.338 -15.258 1.00 94.81 101 ILE A C 1
ATOM 790 O O . ILE A 1 101 ? 9.819 -0.234 -16.088 1.00 94.81 101 ILE A O 1
ATOM 794 N N . GLY A 1 102 ? 8.076 -1.375 -15.248 1.00 96.31 102 GLY A N 1
ATOM 795 C CA . GLY A 1 102 ? 8.150 -2.487 -16.196 1.00 96.31 102 GLY A CA 1
ATOM 796 C C . GLY A 1 102 ? 7.988 -2.046 -17.652 1.00 96.31 102 GLY A C 1
ATOM 797 O O . GLY A 1 102 ? 8.745 -2.490 -18.513 1.00 96.31 102 GLY A O 1
ATOM 798 N N . VAL A 1 103 ? 7.060 -1.126 -17.928 1.00 97.25 103 VAL A N 1
ATOM 799 C CA . VAL A 1 103 ? 6.849 -0.557 -19.268 1.00 97.25 103 VAL A CA 1
ATOM 800 C C . VAL A 1 103 ? 8.083 0.213 -19.736 1.00 97.25 103 VAL A C 1
ATOM 802 O O . VAL A 1 103 ? 8.539 -0.006 -20.856 1.00 97.25 103 VAL A O 1
ATOM 805 N N . ILE A 1 104 ? 8.657 1.069 -18.885 1.00 97.25 104 ILE A N 1
ATOM 806 C CA . ILE A 1 104 ? 9.869 1.836 -19.217 1.00 97.25 104 ILE A CA 1
ATOM 807 C C . ILE A 1 104 ? 11.043 0.892 -19.495 1.00 97.25 104 ILE A C 1
ATOM 809 O O . ILE A 1 104 ? 11.733 1.048 -20.504 1.00 97.25 104 ILE A O 1
ATOM 813 N N . LEU A 1 105 ? 11.248 -0.114 -18.638 1.00 96.62 105 LEU A N 1
ATOM 814 C CA . LEU A 1 105 ? 12.308 -1.107 -18.816 1.00 96.62 105 LEU A CA 1
ATOM 815 C C . LEU A 1 105 ? 12.122 -1.905 -20.113 1.00 96.62 105 LEU A C 1
ATOM 817 O O . LEU A 1 105 ? 13.088 -2.144 -20.835 1.00 96.62 105 LEU A O 1
ATOM 821 N N . GLY A 1 106 ? 10.885 -2.293 -20.426 1.00 97.88 106 GLY A N 1
ATOM 822 C CA . GLY A 1 106 ? 10.546 -2.988 -21.665 1.00 97.88 106 GLY A CA 1
ATOM 823 C C . GLY A 1 106 ? 10.847 -2.142 -22.901 1.00 97.88 106 GLY A C 1
ATOM 824 O O . GLY A 1 106 ? 11.501 -2.620 -23.826 1.00 97.88 106 GLY A O 1
ATOM 825 N N . LEU A 1 107 ? 10.447 -0.866 -22.895 1.00 97.50 107 LEU A N 1
ATOM 826 C CA . LEU A 1 107 ? 10.746 0.072 -23.981 1.00 97.50 107 LEU A CA 1
ATOM 827 C C . LEU A 1 107 ? 12.254 0.249 -24.177 1.00 97.50 107 LEU A C 1
ATOM 829 O O . LEU A 1 107 ? 12.737 0.247 -25.308 1.00 97.50 107 LEU A O 1
ATOM 833 N N . PHE A 1 108 ? 12.999 0.353 -23.075 1.00 97.38 108 PHE A N 1
ATOM 834 C CA . PHE A 1 108 ? 14.453 0.446 -23.102 1.00 97.38 108 PHE A CA 1
ATOM 835 C C . PHE A 1 108 ? 15.095 -0.799 -23.726 1.00 97.38 108 PHE A C 1
ATOM 837 O O . PHE A 1 108 ? 15.962 -0.673 -24.590 1.00 97.38 108 PHE A O 1
ATOM 844 N N . TRP A 1 109 ? 14.636 -1.998 -23.359 1.00 97.69 109 TRP A N 1
ATOM 845 C CA . TRP A 1 109 ? 15.113 -3.251 -23.952 1.00 97.69 109 TRP A CA 1
ATOM 846 C C . TRP A 1 109 ? 14.810 -3.357 -25.446 1.00 97.69 109 TRP A C 1
ATOM 848 O O . TRP A 1 109 ? 15.683 -3.751 -26.219 1.00 97.69 109 TRP A O 1
ATOM 858 N N . ILE A 1 110 ? 13.602 -2.972 -25.864 1.00 97.31 110 ILE A N 1
ATOM 859 C CA . ILE A 1 110 ? 13.211 -2.941 -27.279 1.00 97.31 110 ILE A CA 1
ATOM 860 C C . ILE A 1 110 ? 14.109 -1.973 -28.054 1.00 97.31 110 ILE A C 1
ATOM 862 O O . ILE A 1 110 ? 14.613 -2.317 -29.124 1.00 97.31 110 ILE A O 1
ATOM 866 N N . PHE A 1 111 ? 14.356 -0.786 -27.501 1.00 96.62 111 PHE A N 1
ATOM 867 C CA . PHE A 1 111 ? 15.238 0.204 -28.107 1.00 96.62 111 PHE A CA 1
ATOM 868 C C . PHE A 1 111 ? 16.681 -0.304 -28.224 1.00 96.62 111 PHE A C 1
ATOM 870 O O . PHE A 1 111 ? 17.282 -0.199 -29.292 1.00 96.62 111 PHE A O 1
ATOM 877 N N . LEU A 1 112 ? 17.226 -0.919 -27.170 1.00 95.62 112 LEU A N 1
ATOM 878 C CA . LEU A 1 112 ? 18.558 -1.527 -27.219 1.00 95.62 112 LEU A CA 1
ATOM 879 C C . LEU A 1 112 ? 18.642 -2.600 -28.306 1.00 95.62 112 LEU A C 1
ATOM 881 O O . LEU A 1 112 ? 19.572 -2.590 -29.111 1.00 95.62 112 LEU A O 1
ATOM 885 N N . ALA A 1 113 ? 17.665 -3.507 -28.351 1.00 95.44 113 ALA A N 1
ATOM 886 C CA . ALA A 1 113 ? 17.616 -4.565 -29.353 1.00 95.44 113 ALA A CA 1
ATOM 887 C C . ALA A 1 113 ? 17.574 -3.990 -30.777 1.00 95.44 113 ALA A C 1
ATOM 889 O O . ALA A 1 113 ? 18.289 -4.479 -31.653 1.00 95.44 113 ALA A O 1
ATOM 890 N N . TYR A 1 114 ? 16.795 -2.926 -30.988 1.00 96.06 114 TYR A N 1
ATOM 891 C CA . TYR A 1 114 ? 16.735 -2.202 -32.254 1.00 96.06 114 TYR A CA 1
ATOM 892 C C . TYR A 1 114 ? 18.102 -1.626 -32.655 1.00 96.06 114 TYR A C 1
ATOM 894 O O . TYR A 1 114 ? 18.578 -1.900 -33.757 1.00 96.06 114 TYR A O 1
ATOM 902 N N . VAL A 1 115 ? 18.776 -0.906 -31.751 1.00 94.50 115 VAL A N 1
ATOM 903 C CA . VAL A 1 115 ? 20.105 -0.318 -32.009 1.00 94.50 115 VAL A CA 1
ATOM 904 C C . VAL A 1 115 ? 21.138 -1.398 -32.335 1.00 94.50 115 VAL A C 1
ATOM 906 O O . VAL A 1 115 ? 21.899 -1.261 -33.293 1.00 94.50 115 VAL A O 1
ATOM 909 N N . PHE A 1 116 ? 21.149 -2.506 -31.592 1.00 93.12 116 PHE A N 1
ATOM 910 C CA . PHE A 1 116 ? 22.045 -3.631 -31.874 1.00 93.12 116 PHE A CA 1
ATOM 911 C C . PHE A 1 116 ? 21.785 -4.259 -33.249 1.00 93.12 116 PHE A C 1
ATOM 913 O O . PHE A 1 116 ? 22.727 -4.651 -33.946 1.00 93.12 116 PHE A O 1
ATOM 920 N N . PHE A 1 117 ? 20.518 -4.363 -33.656 1.00 91.81 117 PHE A N 1
ATOM 921 C CA . PHE A 1 117 ? 20.156 -4.870 -34.978 1.00 91.81 117 PHE A CA 1
ATOM 922 C C . PHE A 1 117 ? 20.645 -3.948 -36.094 1.00 91.81 117 PHE A C 1
ATOM 924 O O . PHE A 1 117 ? 21.199 -4.429 -37.088 1.00 91.81 117 PHE A O 1
ATOM 931 N N . ASP A 1 118 ? 20.487 -2.641 -35.909 1.00 88.50 118 ASP A N 1
ATOM 932 C CA . ASP A 1 118 ? 20.904 -1.635 -36.879 1.00 88.50 118 ASP A CA 1
ATOM 933 C C . ASP A 1 118 ? 22.431 -1.585 -37.036 1.00 88.50 118 ASP A C 1
ATOM 935 O O . ASP A 1 118 ? 22.953 -1.664 -38.150 1.00 88.50 118 ASP A O 1
ATOM 939 N N . GLN A 1 119 ? 23.178 -1.626 -35.927 1.00 88.31 119 GLN A N 1
ATOM 940 C CA . GLN A 1 119 ? 24.642 -1.734 -35.956 1.00 88.31 119 GLN A CA 1
ATOM 941 C C . GLN A 1 119 ? 25.114 -2.972 -36.735 1.00 88.31 119 GLN A C 1
ATOM 943 O O . GLN A 1 119 ? 26.016 -2.887 -37.573 1.00 88.31 119 GLN A O 1
ATOM 948 N N . ARG A 1 120 ? 24.472 -4.131 -36.525 1.00 87.50 120 ARG A N 1
ATOM 949 C CA . ARG A 1 120 ? 24.780 -5.362 -37.276 1.00 87.50 120 ARG A CA 1
ATOM 950 C C . ARG A 1 120 ? 24.426 -5.266 -38.758 1.00 87.50 120 ARG A C 1
ATOM 952 O O . ARG A 1 120 ? 25.041 -5.970 -39.562 1.00 87.50 120 ARG A O 1
ATOM 959 N N . ARG A 1 121 ? 23.423 -4.469 -39.130 1.00 85.81 121 ARG A N 1
ATOM 960 C CA . ARG A 1 121 ? 23.051 -4.231 -40.530 1.00 85.81 121 ARG A CA 1
ATOM 961 C C . ARG A 1 121 ? 24.086 -3.346 -41.216 1.00 85.81 121 ARG A C 1
ATOM 963 O O . ARG A 1 121 ? 24.551 -3.700 -42.296 1.00 85.81 121 ARG A O 1
ATOM 970 N N . THR A 1 122 ? 24.501 -2.268 -40.559 1.00 82.06 122 THR A N 1
ATOM 971 C CA . THR A 1 122 ? 25.512 -1.335 -41.071 1.00 82.06 122 THR A CA 1
ATOM 972 C C . THR A 1 122 ? 26.869 -2.013 -41.248 1.00 82.06 122 THR A C 1
ATOM 974 O O . THR A 1 122 ? 27.489 -1.870 -42.297 1.00 82.06 122 THR A O 1
ATOM 977 N N . LEU A 1 123 ? 27.300 -2.848 -40.294 1.00 80.75 123 LEU A N 1
ATOM 978 C CA . LEU A 1 123 ? 28.535 -3.632 -40.435 1.00 80.75 123 LEU A CA 1
ATOM 979 C C . LEU A 1 123 ? 28.493 -4.588 -41.634 1.00 80.75 123 LEU A C 1
ATOM 981 O O . LEU A 1 123 ? 29.465 -4.678 -42.381 1.00 80.75 123 LEU A O 1
ATOM 985 N N . ARG A 1 124 ? 27.361 -5.268 -41.852 1.00 79.62 124 ARG A N 1
ATOM 986 C CA . ARG A 1 124 ? 27.179 -6.151 -43.014 1.00 79.62 124 ARG A CA 1
ATOM 987 C C . ARG A 1 124 ? 27.186 -5.377 -44.332 1.00 79.62 124 ARG A C 1
ATOM 989 O O . ARG A 1 124 ? 27.805 -5.828 -45.289 1.00 79.62 124 ARG A O 1
ATOM 996 N N . ALA A 1 125 ? 26.548 -4.209 -44.374 1.00 82.19 125 ALA A N 1
ATOM 997 C CA . ALA A 1 125 ? 26.549 -3.342 -45.551 1.00 82.19 125 ALA A CA 1
ATOM 998 C C . ALA A 1 125 ? 27.956 -2.820 -45.883 1.00 82.19 125 ALA A C 1
ATOM 1000 O O . ALA A 1 125 ? 28.360 -2.843 -47.044 1.00 82.19 125 ALA A O 1
ATOM 1001 N N . LEU A 1 126 ? 28.730 -2.411 -44.873 1.00 78.12 126 LEU A N 1
ATOM 1002 C CA . LEU A 1 126 ? 30.119 -1.980 -45.048 1.00 78.12 126 LEU A CA 1
ATOM 1003 C C . LEU A 1 126 ? 31.031 -3.121 -45.517 1.00 78.12 126 LEU A C 1
ATOM 1005 O O . LEU A 1 126 ? 31.852 -2.911 -46.403 1.00 78.12 126 LEU A O 1
ATOM 1009 N N . GLN A 1 127 ? 30.877 -4.331 -44.970 1.00 81.56 127 GLN A N 1
ATOM 1010 C CA . GLN A 1 127 ? 31.633 -5.505 -45.423 1.00 81.56 127 GLN A CA 1
ATOM 1011 C C . GLN A 1 127 ? 31.305 -5.881 -46.873 1.00 81.56 127 GLN A C 1
ATOM 1013 O O . GLN A 1 127 ? 32.221 -6.156 -47.640 1.00 81.56 127 GLN A O 1
ATOM 1018 N N . ALA A 1 128 ? 30.028 -5.839 -47.265 1.00 79.06 128 ALA A N 1
ATOM 1019 C CA . ALA A 1 128 ? 29.598 -6.120 -48.636 1.00 79.06 128 ALA A CA 1
ATOM 1020 C C . AL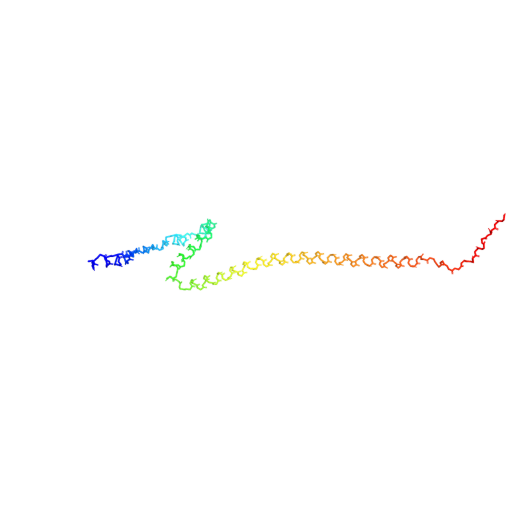A A 1 128 ? 30.053 -5.054 -49.650 1.00 79.06 128 ALA A C 1
ATOM 1022 O O . ALA A 1 128 ? 30.189 -5.347 -50.832 1.00 79.06 128 ALA A O 1
ATOM 1023 N N . SER A 1 129 ? 30.286 -3.822 -49.187 1.00 73.81 129 SER A N 1
ATOM 1024 C CA . SER A 1 129 ? 30.697 -2.690 -50.028 1.00 73.81 129 SER A CA 1
ATOM 1025 C C . SER A 1 129 ? 32.215 -2.493 -50.073 1.00 73.81 129 SER A C 1
ATOM 1027 O O . SER A 1 129 ? 32.681 -1.556 -50.717 1.00 73.81 129 SER A O 1
ATOM 1029 N N . ARG A 1 130 ? 33.000 -3.324 -49.371 1.00 69.38 130 ARG A N 1
ATOM 1030 C CA . ARG A 1 130 ? 34.463 -3.239 -49.369 1.00 69.38 130 ARG A CA 1
ATOM 1031 C C . ARG A 1 130 ? 34.988 -3.800 -50.697 1.00 69.38 130 ARG A C 1
ATOM 1033 O O . ARG A 1 130 ? 34.886 -5.007 -50.898 1.00 69.38 130 ARG A O 1
ATOM 1040 N N . PRO A 1 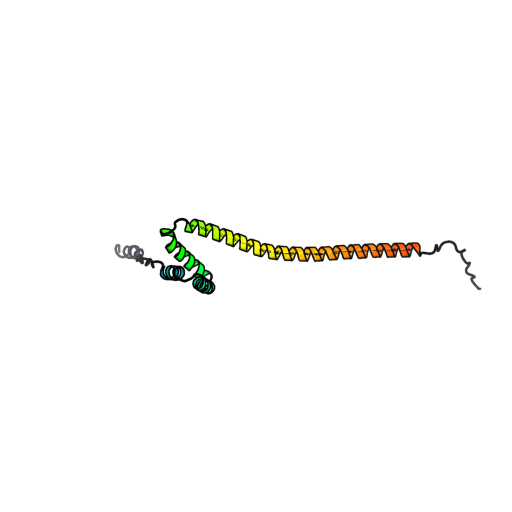131 ? 35.556 -2.978 -51.598 1.00 58.97 131 PRO A N 1
ATOM 1041 C CA . PRO A 1 131 ? 36.213 -3.514 -52.780 1.00 58.97 131 PRO A CA 1
ATOM 1042 C C . PRO A 1 131 ? 37.418 -4.352 -52.336 1.00 58.97 131 PRO A C 1
ATOM 1044 O O . PRO A 1 131 ? 38.125 -3.974 -51.395 1.00 58.97 131 PRO A O 1
ATOM 1047 N N . GLU A 1 132 ? 37.639 -5.484 -53.006 1.00 62.84 132 GLU A N 1
ATOM 1048 C CA . GLU A 1 132 ? 38.851 -6.306 -52.917 1.00 62.84 132 GLU A CA 1
ATOM 1049 C C . GLU A 1 132 ? 40.073 -5.453 -53.309 1.00 62.84 132 GLU A C 1
ATOM 1051 O O . GLU A 1 132 ? 40.546 -5.456 -54.443 1.00 62.84 132 GLU A O 1
ATOM 1056 N N . SER A 1 133 ? 40.575 -4.647 -52.374 1.00 59.41 133 SER A N 1
ATOM 1057 C CA . SER A 1 133 ? 41.849 -3.947 -52.517 1.00 59.41 133 SER A CA 1
ATOM 1058 C C . SER A 1 133 ? 42.961 -4.961 -52.271 1.00 59.41 133 SER A C 1
ATOM 1060 O O . SER A 1 133 ? 43.444 -5.114 -51.149 1.00 59.41 133 SER A O 1
ATOM 1062 N N . GLY A 1 134 ? 43.294 -5.720 -53.316 1.00 56.22 134 GLY A N 1
ATOM 1063 C CA . GLY A 1 134 ? 44.257 -6.810 -53.212 1.00 56.22 134 GLY A CA 1
ATOM 1064 C C . GLY A 1 134 ? 44.587 -7.527 -54.519 1.00 56.22 134 GLY A C 1
ATOM 1065 O O . GLY A 1 134 ? 44.635 -8.746 -54.512 1.00 56.22 134 GLY A O 1
ATOM 1066 N N . SER A 1 135 ? 44.807 -6.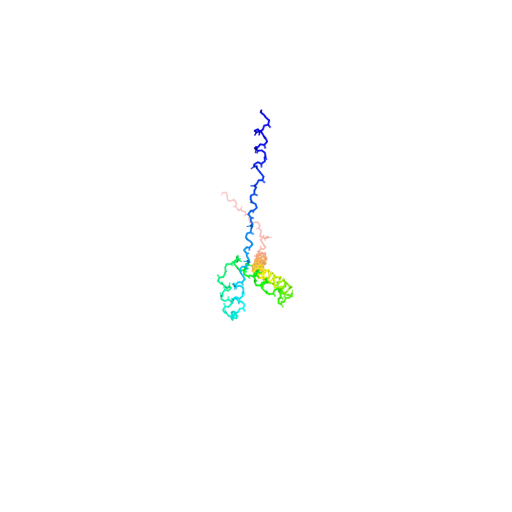816 -55.633 1.00 53.25 135 SER A N 1
ATOM 1067 C CA . SER A 1 135 ? 45.658 -7.295 -56.752 1.00 53.25 135 SER A CA 1
ATOM 1068 C C . SER A 1 135 ? 45.850 -6.228 -57.845 1.00 53.25 135 SER A C 1
ATOM 1070 O O . SER A 1 135 ? 45.516 -6.417 -59.009 1.00 53.25 135 SER A O 1
ATOM 1072 N N . GLY A 1 136 ? 46.407 -5.069 -57.486 1.00 56.53 136 GLY A N 1
ATOM 1073 C CA . GLY A 1 136 ? 47.003 -4.155 -58.471 1.00 56.53 136 GLY A CA 1
ATOM 1074 C C . GLY A 1 136 ? 48.522 -4.343 -58.473 1.00 56.53 136 GLY A C 1
ATOM 1075 O O . GLY A 1 136 ? 49.089 -4.372 -57.378 1.00 56.53 136 GLY A O 1
ATOM 1076 N N . PRO A 1 137 ? 49.200 -4.500 -59.629 1.00 53.22 137 PRO A N 1
ATOM 1077 C CA . PRO A 1 137 ? 50.645 -4.708 -59.654 1.00 53.22 137 PRO A CA 1
ATOM 1078 C C . PRO A 1 137 ? 51.356 -3.509 -59.018 1.00 53.22 137 PRO A C 1
ATOM 1080 O O . PRO A 1 137 ? 50.997 -2.356 -59.267 1.00 53.22 137 PRO A O 1
ATOM 1083 N N . ILE A 1 138 ? 52.346 -3.803 -58.170 1.00 61.38 138 ILE A N 1
ATOM 1084 C CA . ILE A 1 138 ? 53.177 -2.817 -57.475 1.00 61.38 138 ILE A CA 1
ATOM 1085 C C . ILE A 1 138 ? 53.781 -1.887 -58.528 1.00 61.38 138 ILE A C 1
ATOM 1087 O O . ILE A 1 138 ? 54.601 -2.298 -59.345 1.00 61.38 138 ILE A O 1
ATOM 1091 N N . ARG A 1 139 ? 53.329 -0.633 -58.538 1.00 56.94 139 ARG A N 1
ATOM 1092 C CA . ARG A 1 139 ? 53.840 0.400 -59.435 1.00 56.94 139 ARG A CA 1
ATOM 1093 C C . ARG A 1 139 ? 55.222 0.796 -58.922 1.00 56.94 139 ARG A C 1
ATOM 1095 O O . ARG A 1 139 ? 55.321 1.415 -57.864 1.00 56.94 139 ARG A O 1
ATOM 1102 N N . GLU A 1 140 ? 56.270 0.392 -59.637 1.00 57.94 140 GLU A N 1
ATOM 1103 C CA . GLU A 1 140 ? 57.639 0.827 -59.363 1.00 57.94 140 GLU A CA 1
ATOM 1104 C C . GLU A 1 140 ? 57.700 2.358 -59.344 1.00 57.94 140 GLU A C 1
ATOM 1106 O O . GLU A 1 140 ? 57.280 3.046 -60.278 1.00 57.94 140 GLU A O 1
ATOM 1111 N N . VAL A 1 141 ? 58.179 2.890 -58.223 1.00 61.25 141 VAL A N 1
ATOM 1112 C CA . VAL A 1 141 ? 58.369 4.319 -58.002 1.00 61.25 141 VAL A CA 1
ATOM 1113 C C . VAL A 1 141 ? 59.653 4.720 -58.721 1.00 61.25 141 VAL A C 1
ATOM 1115 O O . VAL A 1 141 ? 60.747 4.378 -58.279 1.00 61.25 141 VAL A O 1
ATOM 1118 N N . TYR A 1 142 ? 59.513 5.434 -59.838 1.00 60.56 142 TYR A N 1
ATOM 1119 C CA . TYR A 1 142 ? 60.636 5.995 -60.584 1.00 60.56 142 TYR A CA 1
ATOM 1120 C C . TYR A 1 142 ? 61.357 7.027 -59.705 1.00 60.56 142 TYR A C 1
ATOM 1122 O O . TYR A 1 142 ? 60.819 8.095 -59.406 1.00 60.56 142 TYR A O 1
ATOM 1130 N N . ARG A 1 143 ? 62.563 6.684 -59.248 1.00 57.66 143 ARG A N 1
ATOM 1131 C CA . ARG A 1 143 ? 63.454 7.584 -58.516 1.00 57.66 143 ARG A CA 1
ATOM 1132 C C . ARG A 1 143 ? 64.268 8.348 -59.558 1.00 57.66 143 ARG A C 1
ATOM 1134 O O . ARG A 1 143 ? 65.223 7.807 -60.098 1.00 57.66 143 ARG A O 1
ATOM 1141 N N . GLY A 1 144 ? 63.815 9.554 -59.892 1.00 64.12 144 GLY A N 1
ATOM 1142 C CA . GLY A 1 144 ? 64.581 10.470 -60.733 1.00 64.12 144 GLY A CA 1
ATOM 1143 C C . GLY A 1 144 ? 65.873 10.877 -60.027 1.00 64.12 144 GLY A C 1
ATOM 1144 O O . GLY A 1 144 ? 65.834 11.216 -58.841 1.00 64.12 144 GLY A O 1
ATOM 1145 N N . GLU A 1 145 ? 66.979 10.775 -60.759 1.00 51.66 145 GLU A N 1
ATOM 1146 C CA . GLU A 1 145 ? 68.265 11.408 -60.449 1.00 51.66 145 GLU A CA 1
ATOM 1147 C C . GLU A 1 145 ? 68.232 12.900 -60.798 1.00 51.66 145 GLU A C 1
ATOM 1149 O O . GLU A 1 145 ? 67.551 13.257 -61.792 1.00 51.66 145 GLU A O 1
#

Radius of gyration: 43.35 Å; chains: 1; bounding box: 99×26×135 Å

Foldseek 3Di:
DPPPVVVVVVPPPPPPPPPPPPPPLPLVLLVVLVPDDPVVNVVVLVPDDPVVNVSSVVSVCVVCCVVDVCVVVVVVVVVVVVVVVVVVVVVVVVVVVVVVVVVVVVVVVVVVVVVVVVVVVVVVVVVVPDPPPPDDPDDDDDDDD

Sequence (145 aa):
MKRIFCVCIIGLMAFPSLPALAQQPDLSAARELLAMPDQAAREAISKLTPEEAIALLSQVRAVARPRNPEVDRITLLITHLERIRAVEREQRRLNNLLIVIGVILGLFWIFLAYVFFDQRRTLRALQASRPESGSGPIREVYRGE

Secondary structure (DSSP, 8-state):
--SSTTHHHHTT---------------HHHHHHHHS-HHHHHHHHHTS-HHHHHHHHHHHHHHHTTT-TTHHHHHHHHHHHHHHHHHHHHHHHHHHHHHHHHHHHHHHHHHHHHHHHHHHHHHHHHHHT----------------

pLDDT: mean 72.65, std 15.43, range [39.88, 97.88]